Protein AF-A0A6N9R1B4-F1 (afdb_monomer)

Secondary structure (DSSP, 8-state):
--SSSTTHHHHSSSSSTT----PPPTT-EEPP--STT-TTSPPPEE-HHHHHTT--HHHHTTTTS-SSTT-S---HHHHHTT-GGGGTTTTTSS----GGGHHHHS---

Solvent-accessible surface area (backbone atoms only — not comparable to full-atom values): 7057 Å² total; per-residue (Å²): 140,67,77,74,60,64,62,60,67,64,66,69,73,72,74,74,80,74,77,70,74,81,65,79,58,95,72,50,42,73,50,87,70,86,63,90,87,40,87,89,50,54,42,41,42,48,64,44,65,78,48,55,76,80,43,59,70,70,78,42,40,67,88,60,36,59,103,44,92,85,69,62,95,79,47,73,66,48,25,70,73,39,36,62,71,12,66,38,25,63,60,77,80,35,71,44,76,44,83,93,40,44,70,79,35,35,35,83,130

Foldseek 3Di:
DPVVVVVVVVVVPPPPPPPPPPDLPPPKDFADDDDPPDPVFATFIDRVVVVVVPDDPVVCPPPQHDPDHPPDPDDVVVLCVQGRVVVQLVVPNHPHPDPVCRCVTRDDD

Nearest PDB structures (foldseek):
  1rwj-assembly1_A  TM=9.345E-01  e=1.490E-07  Geobacter sulfurreducens
  3oue-assembly1_A  TM=9.255E-01  e=8.999E-07  Geobacter sulfurreducens
  3ov0-assembly1_A  TM=8.833E-01  e=1.116E-05  Geobacter sulfurreducens
  3ouq-assembly1_A  TM=8.025E-01  e=1.384E-04  Geobacter sulfurreducens
  1gyo-assembly1_B  TM=4.250E-01  e=6.727E-01  Megalodesulfovibrio gigas

Radius of gyration: 21.48 Å; Cα contacts (8 Å, |Δi|>4): 101; chains: 1; bounding box: 39×69×39 Å

Sequence (109 aa):
MIRTLLHIALAACAGALFAAAVSAEVGDIAFKRDGPGTDDVPAATFPHFVHRMQFKCYVCHEDIFVMKAGANAMTMDAIQDGKFCGACHNGKAAFQATFNSCPRCHRPL

pLDDT: mean 81.47, std 17.95, range [46.34, 98.12]

Mean predicted aligned error: 11.25 Å

Structure (mmCIF, N/CA/C/O backbone):
data_AF-A0A6N9R1B4-F1
#
_entry.id   AF-A0A6N9R1B4-F1
#
loop_
_atom_site.group_PDB
_atom_site.id
_atom_site.type_symbol
_atom_site.label_atom_id
_atom_site.label_alt_id
_atom_site.label_comp_id
_atom_site.label_asym_id
_atom_site.label_entity_id
_atom_site.label_seq_id
_atom_site.pdbx_PDB_ins_code
_atom_site.Cartn_x
_atom_site.Cartn_y
_atom_site.Cartn_z
_atom_site.occupancy
_atom_site.B_iso_or_equiv
_atom_site.auth_seq_id
_atom_site.auth_comp_id
_atom_site.auth_asym_id
_atom_site.auth_atom_id
_atom_site.pdbx_PDB_model_num
ATOM 1 N N . MET A 1 1 ? 25.104 57.807 18.381 1.00 55.28 1 MET A N 1
ATOM 2 C CA . MET A 1 1 ? 25.227 56.754 17.346 1.00 55.28 1 MET A CA 1
ATOM 3 C C . MET A 1 1 ? 25.509 55.356 17.932 1.00 55.28 1 MET A C 1
ATOM 5 O O . MET A 1 1 ? 26.078 54.527 17.245 1.00 55.28 1 MET A O 1
ATOM 9 N N . ILE A 1 2 ? 25.091 55.060 19.177 1.00 54.62 2 ILE A N 1
ATOM 10 C CA . ILE A 1 2 ? 25.346 53.758 19.845 1.00 54.62 2 ILE A CA 1
ATOM 11 C C . ILE A 1 2 ? 24.031 53.021 20.201 1.00 54.62 2 ILE A C 1
ATOM 13 O O . ILE A 1 2 ? 24.019 51.809 20.365 1.00 54.62 2 ILE A O 1
ATOM 17 N N . ARG A 1 3 ? 22.881 53.719 20.238 1.00 54.59 3 ARG A N 1
ATOM 18 C CA . ARG A 1 3 ? 21.567 53.134 20.600 1.00 54.59 3 ARG A CA 1
ATOM 19 C C . ARG A 1 3 ? 20.834 52.450 19.434 1.00 54.59 3 ARG A C 1
ATOM 21 O O . ARG A 1 3 ? 19.981 51.600 19.670 1.00 54.59 3 ARG A O 1
ATOM 28 N N . THR A 1 4 ? 21.189 52.755 18.187 1.00 51.00 4 THR A N 1
ATOM 29 C CA . THR A 1 4 ? 20.637 52.097 16.987 1.00 51.00 4 THR A CA 1
ATOM 30 C C . THR A 1 4 ? 21.314 50.765 16.656 1.00 51.00 4 THR A C 1
ATOM 32 O O . THR A 1 4 ? 20.735 49.967 15.933 1.00 51.00 4 THR A O 1
ATOM 35 N N . LEU A 1 5 ? 22.490 50.477 17.226 1.00 50.97 5 LEU A N 1
ATOM 36 C CA . LEU A 1 5 ? 23.212 49.216 16.997 1.00 50.97 5 LEU A CA 1
ATOM 37 C C . LEU A 1 5 ? 22.700 48.061 17.876 1.00 50.97 5 LEU A C 1
ATOM 39 O O . LEU A 1 5 ? 22.833 46.902 17.498 1.00 50.97 5 LEU A O 1
ATOM 43 N N . LEU A 1 6 ? 22.046 48.358 19.007 1.00 46.34 6 LEU A N 1
ATOM 44 C CA . LEU A 1 6 ? 21.538 47.328 19.925 1.00 46.34 6 LEU A CA 1
ATOM 45 C C . LEU A 1 6 ? 20.226 46.672 19.448 1.00 46.34 6 LEU A C 1
ATOM 47 O O . LEU A 1 6 ? 19.913 45.559 19.853 1.00 46.34 6 LEU A O 1
ATOM 51 N N . HIS A 1 7 ? 19.477 47.327 18.556 1.00 46.38 7 HIS A N 1
ATOM 52 C CA . HIS A 1 7 ? 18.211 46.796 18.029 1.00 46.38 7 HIS A CA 1
ATOM 53 C C . HIS A 1 7 ? 18.411 45.883 16.811 1.00 46.38 7 HIS A C 1
ATOM 55 O O . HIS A 1 7 ? 17.554 45.059 16.510 1.00 46.38 7 HIS A O 1
ATOM 61 N N . ILE A 1 8 ? 19.553 45.998 16.127 1.00 49.38 8 ILE A N 1
ATOM 62 C CA . ILE A 1 8 ? 19.872 45.174 14.952 1.00 49.38 8 ILE A CA 1
ATOM 63 C C . ILE A 1 8 ? 20.389 43.793 15.389 1.00 49.38 8 ILE A C 1
ATOM 65 O O . ILE A 1 8 ? 20.155 42.799 14.708 1.00 49.38 8 ILE A O 1
ATOM 69 N N . ALA A 1 9 ? 21.009 43.700 16.569 1.00 49.25 9 ALA A N 1
ATOM 70 C CA . ALA A 1 9 ? 21.526 42.441 17.102 1.00 49.25 9 ALA A CA 1
ATOM 71 C C . ALA A 1 9 ? 20.437 41.482 17.630 1.00 49.25 9 ALA A C 1
ATOM 73 O O . ALA A 1 9 ? 20.676 40.280 17.692 1.00 49.25 9 ALA A O 1
ATOM 74 N N . LEU A 1 10 ? 19.240 41.973 17.982 1.00 49.06 10 LEU A N 1
ATOM 75 C CA . LEU A 1 10 ? 18.175 41.124 18.541 1.00 49.06 10 LEU A CA 1
ATOM 76 C C . LEU A 1 10 ? 17.238 40.527 17.474 1.00 49.06 10 LEU A C 1
ATOM 78 O O . LEU A 1 10 ? 16.589 39.516 17.724 1.00 49.06 10 LEU A O 1
ATOM 82 N N . ALA A 1 11 ? 17.190 41.104 16.270 1.00 51.00 11 ALA A N 1
ATOM 83 C CA . ALA A 1 11 ? 16.301 40.641 15.200 1.00 51.00 11 ALA A CA 1
ATOM 84 C C . ALA A 1 11 ? 16.869 39.466 14.377 1.00 51.00 11 ALA A C 1
ATOM 86 O O . ALA A 1 11 ? 16.118 38.788 13.681 1.00 51.00 11 ALA A O 1
ATOM 87 N N . ALA A 1 12 ? 18.175 39.192 14.461 1.00 48.94 12 ALA A N 1
ATOM 88 C CA . ALA A 1 12 ? 18.826 38.174 13.631 1.00 48.94 12 ALA A CA 1
ATOM 89 C C . ALA A 1 12 ? 18.777 36.744 14.209 1.00 48.94 12 ALA A C 1
ATOM 91 O O . ALA A 1 12 ? 18.981 35.787 13.468 1.00 48.94 12 ALA A O 1
ATOM 92 N N . CYS A 1 13 ? 18.468 36.566 15.500 1.00 49.56 13 CYS A N 1
ATOM 93 C CA . CYS A 1 13 ? 18.438 35.233 16.127 1.00 49.56 13 CYS A CA 1
ATOM 94 C C . CYS A 1 13 ? 17.050 34.571 16.159 1.00 49.56 13 CYS A C 1
ATOM 96 O O . CYS A 1 13 ? 16.958 33.383 16.455 1.00 49.56 13 CYS A O 1
ATOM 98 N N . ALA A 1 14 ? 15.969 35.290 15.841 1.00 54.12 14 ALA A N 1
ATOM 99 C CA . ALA A 1 14 ? 14.614 34.731 15.913 1.00 54.12 14 ALA A CA 1
ATOM 100 C C . ALA A 1 14 ? 14.197 33.926 14.663 1.00 54.12 14 ALA A C 1
ATOM 102 O O . ALA A 1 14 ? 13.221 33.184 14.711 1.00 54.12 14 ALA A O 1
ATOM 103 N N . GLY A 1 15 ? 14.920 34.051 13.543 1.00 50.56 15 GLY A N 1
ATOM 104 C CA . GLY A 1 15 ? 14.514 33.470 12.254 1.00 50.56 15 GLY A CA 1
ATOM 105 C C . GLY A 1 15 ? 14.985 32.038 11.978 1.00 50.56 15 GLY A C 1
ATOM 106 O O . GLY A 1 15 ? 14.484 31.409 11.052 1.00 50.56 15 GLY A O 1
ATOM 107 N N . ALA A 1 16 ? 15.931 31.500 12.753 1.00 53.50 16 ALA A N 1
ATOM 108 C CA . ALA A 1 16 ? 16.585 30.223 12.434 1.00 53.50 16 ALA A CA 1
ATOM 109 C C . ALA A 1 16 ? 15.951 28.984 13.101 1.00 53.50 16 ALA A C 1
ATOM 111 O O . ALA A 1 16 ? 16.439 27.873 12.918 1.00 53.50 16 ALA A O 1
ATOM 112 N N . LEU A 1 17 ? 14.869 29.143 13.870 1.00 52.81 17 LEU A N 1
ATOM 113 C CA . LEU A 1 17 ? 14.302 28.066 14.698 1.00 52.81 17 LE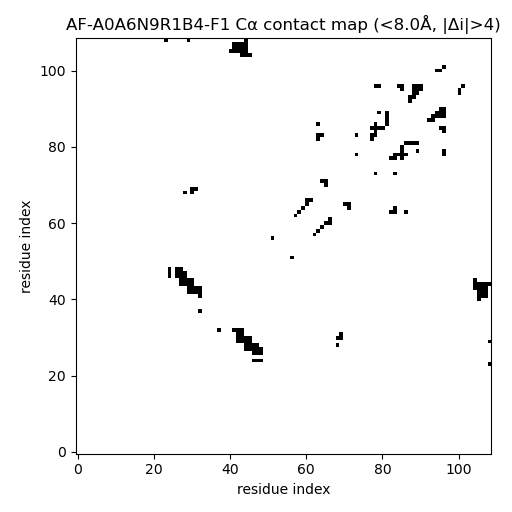U A CA 1
ATOM 114 C C . LEU A 1 17 ? 13.189 27.233 14.037 1.00 52.81 17 LEU A C 1
ATOM 116 O O . LEU A 1 17 ? 12.711 26.291 14.658 1.00 52.81 17 LEU A O 1
ATOM 120 N N . PHE A 1 18 ? 12.795 27.518 12.790 1.00 52.34 18 PHE A N 1
ATOM 121 C CA . PHE A 1 18 ? 11.708 26.785 12.113 1.00 52.34 18 PHE A CA 1
ATOM 122 C C . PHE A 1 18 ? 12.123 25.963 10.888 1.00 52.34 18 PHE A C 1
ATOM 124 O O . PHE A 1 18 ? 11.260 25.466 10.170 1.00 52.34 18 PHE A O 1
ATOM 131 N N . ALA A 1 19 ? 13.416 25.709 10.678 1.00 56.44 19 ALA A N 1
ATOM 132 C CA . ALA A 1 19 ? 13.827 24.592 9.829 1.00 56.44 19 ALA A CA 1
ATOM 133 C C . ALA A 1 19 ? 13.767 23.291 10.647 1.00 56.44 19 ALA A C 1
ATOM 135 O O . ALA A 1 19 ? 14.785 22.655 10.914 1.00 56.44 19 ALA A O 1
ATOM 136 N N . ALA A 1 20 ? 12.565 22.904 11.081 1.00 54.53 20 ALA A N 1
ATOM 137 C CA . ALA A 1 20 ? 12.326 21.520 11.449 1.00 54.53 20 ALA A CA 1
ATOM 138 C C . ALA A 1 20 ? 12.478 20.714 10.158 1.00 54.53 20 ALA A C 1
ATOM 140 O O . ALA A 1 20 ? 11.551 20.619 9.355 1.00 54.53 20 ALA A O 1
ATOM 141 N N . ALA A 1 21 ? 13.677 20.183 9.926 1.00 53.16 21 ALA A N 1
ATOM 142 C CA . ALA A 1 21 ? 13.837 19.054 9.038 1.00 53.16 21 ALA A CA 1
ATOM 143 C C . ALA A 1 21 ? 12.875 17.984 9.564 1.00 53.16 21 ALA A C 1
ATOM 145 O O . ALA A 1 21 ? 13.102 17.419 10.638 1.00 53.16 21 ALA A O 1
ATOM 146 N N . VAL A 1 22 ? 11.763 17.779 8.851 1.00 55.75 22 VAL A N 1
ATOM 147 C CA . VAL A 1 22 ? 10.921 16.593 8.985 1.00 55.75 22 VAL A CA 1
ATOM 148 C C . VAL A 1 22 ? 11.853 15.431 8.690 1.00 55.75 22 VAL A C 1
ATOM 150 O O . VAL A 1 22 ? 12.121 15.080 7.547 1.00 55.75 22 VAL A O 1
ATOM 153 N N . SER A 1 23 ? 12.475 14.922 9.746 1.00 56.50 23 SER A N 1
ATOM 154 C CA . SER A 1 23 ? 13.206 13.675 9.680 1.00 56.50 23 SER A CA 1
ATOM 155 C C . SER A 1 23 ? 12.141 12.642 9.365 1.00 56.50 23 SER A C 1
ATOM 157 O O . SER A 1 23 ? 11.198 12.511 10.147 1.00 56.50 23 SER A O 1
ATOM 159 N N . ALA A 1 24 ? 12.253 11.965 8.220 1.00 54.47 24 ALA A N 1
ATOM 160 C CA . ALA A 1 24 ? 11.513 10.732 8.009 1.00 54.47 24 ALA A CA 1
ATOM 161 C C . ALA A 1 24 ? 11.737 9.885 9.265 1.00 54.47 24 ALA A C 1
ATOM 163 O O . ALA A 1 24 ? 12.876 9.616 9.661 1.00 54.47 24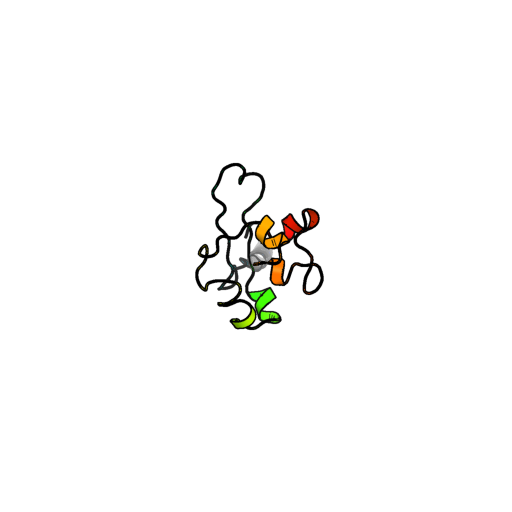 ALA A O 1
ATOM 164 N N . GLU A 1 25 ? 10.657 9.610 9.980 1.00 58.06 25 GLU A N 1
ATOM 165 C CA . GLU A 1 25 ? 10.713 8.870 11.226 1.00 58.06 25 GLU A CA 1
ATOM 166 C C . GLU A 1 25 ? 11.375 7.513 10.976 1.00 58.06 25 GLU A C 1
ATOM 168 O O . GLU A 1 25 ? 11.148 6.877 9.944 1.00 58.06 25 GLU A O 1
ATOM 173 N N . VAL A 1 26 ? 12.254 7.091 11.891 1.00 62.44 26 VAL A N 1
ATOM 174 C CA . VAL A 1 26 ? 12.972 5.813 11.780 1.00 62.44 26 VAL A CA 1
ATOM 175 C C . VAL A 1 26 ? 11.961 4.698 11.502 1.00 62.44 26 VAL A C 1
ATOM 177 O O . VAL A 1 26 ? 11.168 4.336 12.372 1.00 62.44 26 VAL A O 1
ATOM 180 N N . GLY A 1 27 ? 11.998 4.168 10.279 1.00 74.25 27 GLY A N 1
ATOM 181 C CA . GLY A 1 27 ? 11.135 3.083 9.826 1.00 74.25 27 GLY A CA 1
ATOM 182 C C . GLY A 1 27 ? 10.385 3.353 8.524 1.00 74.25 27 GLY A C 1
ATOM 183 O O . GLY A 1 27 ? 10.021 2.383 7.870 1.00 74.25 27 GLY A O 1
ATOM 184 N N . ASP A 1 28 ? 10.160 4.598 8.105 1.00 86.06 28 ASP A N 1
ATOM 185 C CA . ASP A 1 28 ? 9.394 4.867 6.879 1.00 86.06 28 ASP A CA 1
ATOM 186 C C . ASP A 1 28 ? 10.036 4.253 5.629 1.00 86.06 28 ASP A C 1
ATOM 188 O O . ASP A 1 28 ? 11.250 4.311 5.427 1.00 86.06 28 ASP A O 1
ATOM 192 N N . ILE A 1 29 ? 9.203 3.641 4.784 1.00 89.94 29 ILE A N 1
ATOM 193 C CA . ILE A 1 29 ? 9.653 2.940 3.580 1.00 89.94 29 ILE A CA 1
ATOM 194 C C . ILE A 1 29 ? 9.277 3.765 2.359 1.00 89.94 29 ILE A C 1
ATOM 196 O O . ILE A 1 29 ? 8.109 3.822 1.978 1.00 89.94 29 ILE A O 1
ATOM 200 N N . ALA A 1 30 ? 10.274 4.349 1.699 1.00 88.38 30 ALA A N 1
ATOM 201 C CA . ALA A 1 30 ? 10.133 4.755 0.308 1.00 88.38 30 ALA A CA 1
ATOM 202 C C . ALA A 1 30 ? 10.312 3.519 -0.573 1.00 88.38 30 ALA A C 1
ATOM 204 O O . ALA A 1 30 ? 11.372 2.885 -0.575 1.00 88.38 30 ALA A O 1
ATOM 205 N N . PHE A 1 31 ? 9.269 3.151 -1.309 1.00 88.38 31 PHE A N 1
ATOM 206 C CA . PHE A 1 31 ? 9.378 2.065 -2.269 1.00 88.38 31 PHE A CA 1
ATOM 207 C C . PHE A 1 31 ? 10.235 2.505 -3.450 1.00 88.38 31 PHE A C 1
ATOM 209 O O . PHE A 1 31 ? 10.203 3.656 -3.871 1.00 88.38 31 PHE A O 1
ATOM 216 N N . LYS A 1 32 ? 10.991 1.574 -4.025 1.00 83.50 32 LYS A N 1
ATOM 217 C CA . LYS A 1 32 ? 11.643 1.819 -5.307 1.00 83.50 32 LYS A CA 1
ATOM 218 C C . LYS A 1 32 ? 10.656 1.485 -6.419 1.00 83.50 32 LYS A C 1
ATOM 220 O O . LYS A 1 32 ? 10.005 0.442 -6.371 1.00 83.50 32 LYS A O 1
ATOM 225 N N . ARG A 1 33 ? 10.536 2.367 -7.405 1.00 77.81 33 ARG A N 1
ATOM 226 C CA . ARG A 1 33 ? 9.707 2.150 -8.590 1.00 77.81 33 ARG A CA 1
ATOM 227 C C . ARG A 1 33 ? 10.615 2.294 -9.806 1.00 77.81 33 ARG A C 1
ATOM 229 O O . ARG A 1 33 ? 10.829 3.400 -10.278 1.00 77.81 33 ARG A O 1
ATOM 236 N N . ASP A 1 34 ? 11.166 1.171 -10.257 1.00 70.75 34 ASP A N 1
ATOM 237 C CA . ASP A 1 34 ? 11.983 1.103 -11.469 1.00 70.75 34 ASP A CA 1
ATOM 238 C C . ASP A 1 34 ? 11.182 0.398 -12.565 1.00 70.75 34 ASP A C 1
ATOM 240 O O . ASP A 1 34 ? 10.695 -0.715 -12.357 1.00 70.75 34 ASP A O 1
ATOM 244 N N . GLY A 1 35 ? 11.034 1.025 -13.728 1.00 66.75 35 GLY A N 1
ATOM 245 C CA . GLY A 1 35 ? 10.388 0.408 -14.883 1.00 66.75 35 GLY A CA 1
ATOM 246 C C . GLY A 1 35 ? 9.940 1.426 -15.934 1.00 66.75 35 GLY A C 1
ATOM 247 O O . GLY A 1 35 ? 9.990 2.627 -15.698 1.00 66.75 35 GLY A O 1
ATOM 248 N N . PRO A 1 36 ? 9.494 0.979 -17.115 1.00 59.69 36 PRO A N 1
ATOM 249 C CA . PRO A 1 36 ? 8.901 1.870 -18.109 1.00 59.69 36 PRO A CA 1
ATOM 250 C C . PRO A 1 36 ? 7.622 2.533 -17.562 1.00 59.69 36 PRO A C 1
ATOM 252 O O . PRO A 1 36 ? 6.795 1.856 -16.951 1.00 59.69 36 PRO A O 1
ATOM 255 N N . GLY A 1 37 ? 7.433 3.838 -17.793 1.00 64.94 37 GLY A N 1
ATOM 256 C CA . GLY A 1 37 ? 6.216 4.557 -17.377 1.00 64.94 37 GLY A CA 1
ATOM 257 C C . GLY A 1 37 ? 6.126 4.842 -15.872 1.00 64.94 37 GLY A C 1
ATOM 258 O O . GLY A 1 37 ? 5.034 4.935 -15.304 1.00 64.94 37 GLY A O 1
ATOM 259 N N . THR A 1 38 ? 7.266 4.924 -15.185 1.00 68.06 38 THR A N 1
ATOM 260 C CA . THR A 1 38 ? 7.327 5.263 -13.755 1.00 68.06 38 THR A CA 1
ATOM 261 C C . THR A 1 38 ? 7.513 6.752 -13.489 1.00 68.06 38 THR A C 1
ATOM 263 O O . THR A 1 38 ? 7.380 7.160 -12.342 1.00 68.06 38 THR A O 1
ATOM 266 N N . ASP A 1 39 ? 7.766 7.548 -14.527 1.00 71.69 39 ASP A N 1
ATOM 267 C CA . ASP A 1 39 ? 8.111 8.970 -14.407 1.00 71.69 39 ASP A CA 1
ATOM 268 C C . ASP A 1 39 ? 6.899 9.847 -14.048 1.00 71.69 39 ASP A C 1
ATOM 270 O O . ASP A 1 39 ? 7.043 10.865 -13.376 1.00 71.69 39 ASP A O 1
ATOM 274 N N . ASP A 1 40 ? 5.691 9.417 -14.428 1.00 80.88 40 ASP A N 1
ATOM 275 C CA . ASP A 1 40 ? 4.457 10.190 -14.228 1.00 80.88 40 ASP A CA 1
ATOM 276 C C . ASP A 1 40 ? 3.847 10.026 -12.827 1.00 80.88 40 ASP A C 1
ATOM 278 O O . ASP A 1 40 ? 3.018 10.832 -12.400 1.00 80.88 40 ASP A O 1
ATOM 282 N N . VAL A 1 41 ? 4.224 8.966 -12.103 1.00 82.62 41 VAL A N 1
ATOM 283 C CA . VAL A 1 41 ? 3.683 8.653 -10.775 1.00 82.62 41 VAL A CA 1
ATOM 284 C C . VAL A 1 41 ? 4.840 8.447 -9.803 1.00 82.62 41 VAL A C 1
ATOM 286 O O . VAL A 1 41 ? 5.557 7.450 -9.937 1.00 82.62 41 VAL A O 1
ATOM 289 N N . PRO A 1 42 ? 4.998 9.325 -8.790 1.00 87.00 42 PRO A N 1
ATOM 290 C CA . PRO A 1 42 ? 6.047 9.188 -7.791 1.00 87.00 42 PRO A CA 1
ATOM 291 C C . PRO A 1 42 ? 6.036 7.812 -7.131 1.00 87.00 42 PRO A C 1
ATOM 293 O O . PRO A 1 42 ? 5.008 7.130 -7.049 1.00 87.00 42 PRO A O 1
ATOM 296 N N . ALA A 1 43 ? 7.183 7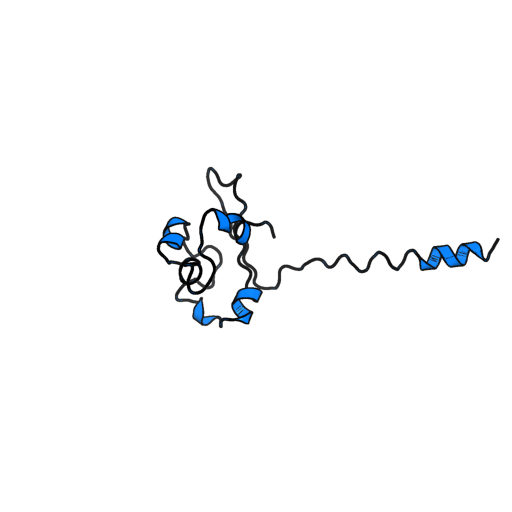.409 -6.600 1.00 88.56 43 ALA A N 1
ATOM 297 C CA . ALA A 1 43 ? 7.239 6.222 -5.772 1.00 88.56 43 ALA A CA 1
ATOM 298 C C . ALA A 1 43 ? 6.265 6.318 -4.584 1.00 88.56 43 ALA A C 1
ATOM 300 O O . ALA A 1 43 ? 5.990 7.399 -4.058 1.00 88.56 43 ALA A O 1
ATOM 301 N N . ALA A 1 44 ? 5.722 5.170 -4.178 1.00 92.12 44 ALA A N 1
ATOM 302 C CA . ALA A 1 44 ? 4.895 5.114 -2.986 1.00 92.12 44 ALA A CA 1
ATOM 303 C C . ALA A 1 44 ? 5.764 5.224 -1.728 1.00 92.12 44 ALA A C 1
ATOM 305 O O . ALA A 1 44 ? 6.880 4.703 -1.686 1.00 92.12 44 ALA A O 1
ATOM 306 N N . THR A 1 45 ? 5.208 5.829 -0.687 1.00 92.69 45 THR A N 1
ATOM 307 C CA . THR A 1 45 ? 5.825 5.923 0.635 1.00 92.69 45 THR A CA 1
ATOM 308 C C . THR A 1 45 ? 4.897 5.295 1.668 1.00 92.69 45 THR A C 1
ATOM 310 O O . THR A 1 45 ? 3.703 5.602 1.711 1.00 92.69 45 THR A O 1
ATOM 313 N N . PHE A 1 46 ? 5.436 4.412 2.505 1.00 94.25 46 PHE A N 1
ATOM 314 C CA . PHE A 1 46 ? 4.740 3.816 3.638 1.00 94.25 46 PHE A CA 1
ATOM 315 C C . PHE A 1 46 ? 5.244 4.420 4.957 1.00 94.25 46 PHE A C 1
ATOM 317 O O . PHE A 1 46 ? 6.379 4.139 5.353 1.00 94.25 46 PHE A O 1
ATOM 324 N N . PRO A 1 47 ? 4.405 5.214 5.646 1.00 93.19 47 PRO A N 1
ATOM 325 C CA . PRO A 1 47 ? 4.738 5.760 6.952 1.00 93.19 47 PRO A CA 1
ATOM 326 C C . PRO A 1 47 ? 4.464 4.748 8.069 1.00 93.19 47 PRO A C 1
ATOM 328 O O . PRO A 1 47 ? 3.307 4.408 8.334 1.00 93.19 47 PRO A O 1
ATOM 331 N N . HIS A 1 48 ? 5.492 4.264 8.763 1.00 93.56 48 HIS A N 1
ATOM 332 C CA . HIS A 1 48 ? 5.306 3.289 9.839 1.00 93.56 48 HIS A CA 1
ATOM 333 C C . HIS A 1 48 ? 4.578 3.894 11.037 1.00 93.56 48 HIS A C 1
ATOM 335 O O . HIS A 1 48 ? 3.790 3.190 11.670 1.00 93.56 48 HIS A O 1
ATOM 341 N N . PHE A 1 49 ? 4.806 5.170 11.361 1.00 91.50 49 PHE A N 1
ATOM 342 C CA . PHE A 1 49 ? 4.242 5.797 12.560 1.00 91.50 49 PHE A CA 1
ATOM 343 C C . PHE A 1 49 ? 2.721 5.797 12.581 1.00 91.50 49 PHE A C 1
ATOM 345 O O . PHE A 1 49 ? 2.108 5.357 13.554 1.00 91.50 49 PHE A O 1
ATOM 352 N N . VAL A 1 50 ? 2.094 6.225 11.486 1.00 91.94 50 VAL A N 1
ATOM 353 C CA . VAL A 1 50 ? 0.630 6.295 11.431 1.00 91.94 50 VAL A CA 1
ATOM 354 C C . VAL A 1 50 ? -0.014 4.918 11.549 1.00 91.94 50 VAL A C 1
ATOM 356 O O . VAL A 1 50 ? -1.077 4.792 12.151 1.00 91.94 50 VAL A O 1
ATOM 359 N N . HIS A 1 51 ? 0.667 3.875 11.070 1.00 94.69 51 HIS A N 1
ATOM 360 C CA . HIS A 1 51 ? 0.200 2.500 11.201 1.00 94.69 51 HIS A CA 1
ATOM 361 C C . HIS A 1 51 ? 0.465 1.942 12.607 1.00 94.69 51 HIS A C 1
ATOM 363 O O . HIS A 1 51 ? -0.432 1.343 13.196 1.00 94.69 51 HIS A O 1
ATOM 369 N N . ARG A 1 52 ? 1.638 2.189 13.212 1.00 93.25 52 ARG A N 1
ATOM 370 C CA . ARG A 1 52 ? 1.965 1.715 14.578 1.00 93.25 52 ARG A CA 1
ATOM 371 C C . ARG A 1 52 ? 1.180 2.417 15.687 1.00 93.25 52 ARG A C 1
ATOM 373 O O . ARG A 1 52 ? 1.138 1.913 16.807 1.00 93.25 52 ARG A O 1
ATOM 380 N N . MET A 1 53 ? 0.582 3.578 15.404 1.00 93.06 53 MET A N 1
ATOM 381 C CA . MET A 1 53 ? -0.351 4.226 16.330 1.00 93.06 53 MET A CA 1
ATOM 382 C C . MET A 1 53 ? -1.612 3.378 16.551 1.00 93.06 53 MET A C 1
ATOM 384 O O . MET A 1 53 ? -2.219 3.467 17.614 1.00 93.06 53 MET A O 1
ATOM 388 N N . GLN A 1 54 ? -1.990 2.547 15.575 1.00 93.06 54 GLN A N 1
ATOM 389 C CA . GLN A 1 54 ? -3.213 1.740 15.612 1.00 93.06 54 GLN A CA 1
ATOM 390 C C . GLN A 1 54 ? -2.932 0.235 15.688 1.00 93.06 54 GLN A C 1
ATOM 392 O O . GLN A 1 54 ? -3.680 -0.501 16.328 1.00 93.06 54 GLN A O 1
ATOM 397 N N . PHE A 1 55 ? -1.840 -0.227 15.081 1.00 95.12 55 PHE A N 1
ATOM 398 C CA . PHE A 1 55 ? -1.543 -1.643 14.899 1.00 95.12 55 PHE A CA 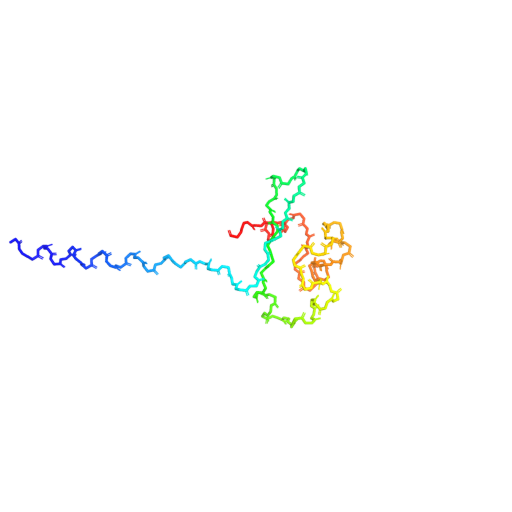1
ATOM 399 C C . PHE A 1 55 ? -0.189 -2.035 15.495 1.00 95.12 55 PHE A C 1
ATOM 401 O O . PHE A 1 55 ? 0.717 -1.221 15.669 1.00 95.12 55 PHE A O 1
ATOM 408 N N . LYS A 1 56 ? -0.047 -3.318 15.834 1.00 95.44 56 LYS A N 1
ATOM 409 C CA . LYS A 1 56 ? 1.225 -3.911 16.270 1.00 95.44 56 LYS A CA 1
ATOM 410 C C . LYS A 1 56 ? 1.938 -4.545 15.079 1.00 95.44 56 LYS A C 1
ATOM 412 O O . LYS A 1 56 ? 1.300 -4.871 14.086 1.00 95.44 56 LYS A O 1
ATOM 417 N N . CYS A 1 57 ? 3.248 -4.763 15.202 1.00 94.38 57 CYS A N 1
ATOM 418 C CA . CYS A 1 57 ? 4.088 -5.263 14.108 1.00 94.38 57 CYS A CA 1
ATOM 419 C C . CYS A 1 57 ? 3.543 -6.553 13.475 1.00 94.38 57 CYS A C 1
ATOM 421 O O . CYS A 1 57 ? 3.543 -6.672 12.254 1.00 94.38 57 CYS A O 1
ATOM 423 N N . TYR A 1 58 ? 3.017 -7.468 14.299 1.00 95.75 58 TYR A N 1
ATOM 424 C CA . TYR A 1 58 ? 2.505 -8.765 13.848 1.00 95.75 58 TYR A CA 1
ATOM 425 C C . TYR A 1 58 ? 1.242 -8.678 12.978 1.00 95.75 58 TYR A C 1
ATOM 427 O O . TYR A 1 58 ? 0.887 -9.643 12.318 1.00 95.75 58 TYR A O 1
ATOM 435 N N . VAL A 1 59 ? 0.543 -7.536 12.975 1.00 96.56 59 VAL A N 1
ATOM 436 C CA . VAL A 1 59 ? -0.624 -7.330 12.101 1.00 96.56 59 VAL A CA 1
ATOM 437 C C . VAL A 1 59 ? -0.188 -7.267 10.636 1.00 96.56 59 VAL A C 1
ATOM 439 O O . VAL A 1 59 ? -0.934 -7.668 9.750 1.00 96.56 59 VAL A O 1
ATOM 442 N N . CYS A 1 60 ? 1.022 -6.764 10.387 1.00 96.56 60 CYS A N 1
ATOM 443 C CA . CYS A 1 60 ? 1.578 -6.632 9.045 1.00 96.56 60 CYS A CA 1
ATOM 444 C C . CYS A 1 60 ? 2.613 -7.719 8.741 1.00 96.56 60 CYS A C 1
ATOM 446 O O . CYS A 1 60 ? 2.700 -8.174 7.602 1.00 96.56 60 CYS A O 1
ATOM 448 N N . HIS A 1 61 ? 3.408 -8.112 9.737 1.00 96.38 61 HIS A N 1
ATOM 449 C CA . HIS A 1 61 ? 4.569 -8.972 9.551 1.00 96.38 61 HIS A CA 1
ATOM 450 C C . HIS A 1 61 ? 4.431 -10.315 10.283 1.00 96.38 61 HIS A C 1
ATOM 452 O O . HIS A 1 61 ? 4.089 -10.340 11.457 1.00 96.38 61 HIS A O 1
ATOM 458 N N . GLU A 1 62 ? 4.753 -11.453 9.676 1.00 94.19 62 GLU A N 1
ATOM 459 C CA . GLU A 1 62 ? 5.251 -11.622 8.298 1.00 94.19 62 GLU A CA 1
ATOM 460 C C . GLU A 1 62 ? 4.152 -11.997 7.291 1.00 94.19 62 GLU A C 1
ATOM 462 O O . GLU A 1 62 ? 4.434 -12.198 6.114 1.00 94.19 62 GLU A O 1
ATOM 467 N N . ASP A 1 63 ? 2.894 -12.029 7.739 1.00 94.06 63 ASP A N 1
ATOM 468 C CA . ASP A 1 63 ? 1.764 -12.525 6.948 1.00 94.06 63 ASP A CA 1
ATOM 469 C C . ASP A 1 63 ? 1.477 -11.677 5.698 1.00 94.06 63 ASP A C 1
ATOM 471 O O . ASP A 1 63 ? 1.228 -12.215 4.619 1.00 94.06 63 ASP A O 1
ATOM 475 N N . ILE A 1 64 ? 1.504 -10.345 5.827 1.00 96.81 64 ILE A N 1
ATOM 476 C CA . ILE A 1 64 ? 1.202 -9.422 4.719 1.00 96.81 64 ILE A CA 1
ATOM 477 C C . ILE A 1 64 ? 2.496 -8.942 4.055 1.00 96.81 64 ILE A C 1
ATOM 479 O O . ILE A 1 64 ? 2.580 -8.848 2.826 1.00 96.81 64 ILE A O 1
ATOM 483 N N . PHE A 1 65 ? 3.512 -8.631 4.859 1.00 96.81 65 PHE A N 1
ATOM 484 C CA . PHE A 1 65 ? 4.783 -8.083 4.406 1.00 96.81 65 PHE A CA 1
ATOM 485 C C . PHE A 1 65 ? 5.967 -8.844 4.989 1.00 96.81 65 PHE A C 1
ATOM 487 O O . PHE A 1 65 ? 6.027 -9.106 6.187 1.00 96.81 65 PHE A O 1
ATOM 494 N N . VAL A 1 66 ? 6.971 -9.114 4.157 1.00 95.25 66 VAL A N 1
ATOM 495 C CA . VAL A 1 66 ? 8.270 -9.598 4.626 1.00 9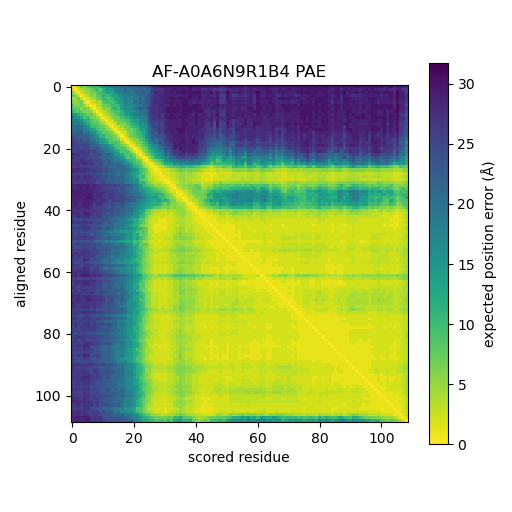5.25 66 VAL A CA 1
ATOM 496 C C . VAL A 1 66 ? 8.994 -8.439 5.315 1.00 95.25 66 VAL A C 1
ATOM 498 O O . VAL A 1 66 ? 8.925 -7.298 4.852 1.00 95.25 66 VAL A O 1
ATOM 501 N N . MET A 1 67 ? 9.728 -8.713 6.398 1.00 92.62 67 MET A N 1
ATOM 502 C CA . MET A 1 67 ? 10.572 -7.734 7.111 1.00 92.62 67 MET A CA 1
ATOM 503 C C . MET A 1 67 ? 11.836 -7.343 6.309 1.00 92.62 67 MET A C 1
ATOM 505 O O . MET A 1 67 ? 12.955 -7.333 6.817 1.00 92.62 67 MET A O 1
ATOM 509 N N . LYS A 1 68 ? 11.670 -7.045 5.017 1.00 91.00 68 LYS A N 1
ATOM 510 C CA . LYS A 1 68 ? 12.718 -6.640 4.079 1.00 91.00 68 LYS A CA 1
ATOM 511 C C . LYS A 1 68 ? 12.110 -5.774 2.974 1.00 91.00 68 LYS A C 1
ATOM 513 O O . LYS A 1 68 ? 11.294 -6.246 2.183 1.00 91.00 68 LYS A O 1
ATOM 518 N N . ALA A 1 69 ? 12.538 -4.515 2.888 1.00 89.12 69 ALA A N 1
ATOM 519 C CA . ALA A 1 69 ? 12.073 -3.593 1.853 1.00 89.12 69 ALA A CA 1
ATOM 520 C C . ALA A 1 69 ? 12.314 -4.168 0.444 1.00 89.12 69 ALA A C 1
ATOM 522 O O . ALA A 1 69 ? 13.388 -4.696 0.151 1.00 89.12 69 ALA A O 1
ATOM 523 N N . GLY A 1 70 ? 11.295 -4.088 -0.416 1.00 88.12 70 GLY A N 1
ATOM 524 C CA . GLY A 1 70 ? 11.346 -4.602 -1.788 1.00 88.12 70 GLY A CA 1
ATOM 525 C C . GLY A 1 70 ? 11.265 -6.128 -1.933 1.00 88.12 70 GLY A C 1
ATOM 526 O O . GLY A 1 70 ? 11.358 -6.617 -3.052 1.00 88.12 70 GLY A O 1
ATOM 527 N N . ALA A 1 71 ? 11.086 -6.895 -0.848 1.00 91.81 71 ALA A N 1
ATOM 528 C CA . ALA A 1 71 ? 10.956 -8.355 -0.936 1.00 91.81 71 ALA A CA 1
ATOM 529 C C . ALA A 1 71 ? 9.567 -8.824 -1.407 1.00 91.81 71 ALA A C 1
ATOM 531 O O . ALA A 1 71 ? 9.437 -9.919 -1.950 1.00 91.81 71 ALA A O 1
ATOM 532 N N . ASN A 1 72 ? 8.534 -8.000 -1.228 1.00 92.50 72 ASN A N 1
ATOM 533 C CA . ASN A 1 72 ? 7.186 -8.288 -1.705 1.00 92.50 72 ASN A CA 1
ATOM 534 C C . ASN A 1 72 ? 7.033 -7.872 -3.174 1.00 92.50 72 ASN A C 1
ATOM 536 O O . ASN A 1 72 ? 7.208 -6.699 -3.508 1.00 92.50 72 ASN A O 1
ATOM 540 N N . ALA A 1 73 ? 6.619 -8.805 -4.036 1.00 90.00 73 ALA A N 1
ATOM 541 C CA . ALA A 1 73 ? 6.225 -8.515 -5.416 1.00 90.00 73 ALA A CA 1
ATOM 542 C 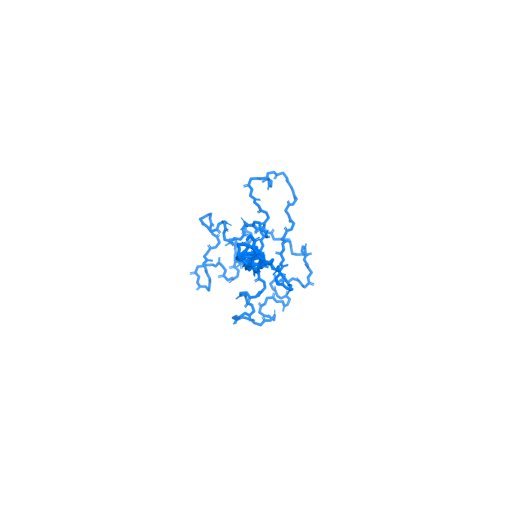C . ALA A 1 73 ? 4.826 -7.870 -5.451 1.00 90.00 73 ALA A C 1
ATOM 544 O O . ALA A 1 73 ? 3.819 -8.517 -5.740 1.00 90.00 73 ALA A O 1
ATOM 545 N N . MET A 1 74 ? 4.762 -6.594 -5.076 1.00 91.62 74 MET A N 1
ATOM 546 C CA . MET A 1 74 ? 3.521 -5.835 -4.955 1.00 91.62 74 MET A CA 1
ATOM 547 C C . MET A 1 74 ? 3.165 -5.121 -6.262 1.00 91.62 74 MET A C 1
ATOM 549 O O . MET A 1 74 ? 3.981 -4.399 -6.830 1.00 91.62 74 MET A O 1
ATOM 553 N N . THR A 1 75 ? 1.916 -5.276 -6.701 1.00 92.62 75 THR A N 1
ATOM 554 C CA . THR A 1 75 ? 1.328 -4.553 -7.838 1.00 92.62 75 THR A CA 1
ATOM 555 C C . THR A 1 75 ? 0.025 -3.879 -7.415 1.00 92.62 75 THR A C 1
ATOM 557 O O . THR A 1 75 ? -0.596 -4.281 -6.429 1.00 92.62 75 THR A O 1
ATOM 560 N N . MET A 1 76 ? -0.415 -2.862 -8.162 1.00 92.81 76 MET A N 1
ATOM 561 C CA . MET A 1 76 ? -1.719 -2.234 -7.911 1.00 92.81 76 MET A CA 1
ATOM 562 C C . MET A 1 76 ? -2.886 -3.198 -8.141 1.00 92.81 76 MET A C 1
ATOM 564 O O . MET A 1 76 ? -3.891 -3.085 -7.446 1.00 92.81 76 MET A O 1
ATOM 568 N N . ASP A 1 77 ? -2.749 -4.162 -9.052 1.00 94.62 77 ASP A N 1
ATOM 569 C CA . ASP A 1 77 ? -3.759 -5.205 -9.266 1.00 94.62 77 ASP A CA 1
ATOM 570 C C . ASP A 1 77 ? -3.868 -6.109 -8.035 1.00 94.62 77 ASP A C 1
ATOM 572 O O . ASP A 1 77 ? -4.952 -6.307 -7.500 1.00 94.62 77 ASP A O 1
ATOM 576 N N . ALA A 1 78 ? -2.733 -6.551 -7.479 1.00 96.31 78 ALA A N 1
ATOM 577 C CA . ALA A 1 78 ? -2.732 -7.330 -6.245 1.00 96.31 78 ALA A CA 1
ATOM 578 C C . ALA A 1 78 ? -3.314 -6.542 -5.056 1.00 96.31 78 ALA A C 1
ATOM 580 O O . ALA A 1 78 ? -3.981 -7.122 -4.201 1.00 96.31 78 ALA A O 1
ATOM 581 N N . ILE A 1 79 ? -3.080 -5.226 -4.999 1.00 97.25 79 ILE A N 1
ATOM 582 C CA . ILE A 1 79 ? -3.690 -4.341 -3.996 1.00 97.25 79 ILE A CA 1
ATOM 583 C C . ILE A 1 79 ? -5.211 -4.269 -4.184 1.00 97.25 79 ILE A C 1
ATOM 585 O O . ILE A 1 79 ? -5.946 -4.349 -3.202 1.00 97.25 79 ILE A O 1
ATOM 589 N N . GLN A 1 80 ? -5.699 -4.151 -5.418 1.00 95.75 80 GLN A N 1
ATOM 590 C CA . GLN A 1 80 ? -7.137 -4.169 -5.705 1.00 95.75 80 GLN A CA 1
ATOM 591 C C . GLN A 1 80 ? -7.780 -5.518 -5.351 1.00 95.75 80 GLN A C 1
ATOM 593 O O . GLN A 1 80 ? -8.898 -5.537 -4.839 1.00 95.75 80 GLN A O 1
ATOM 598 N N . ASP A 1 81 ? -7.037 -6.617 -5.495 1.00 96.81 81 ASP A N 1
ATOM 599 C CA . ASP A 1 81 ? -7.435 -7.967 -5.075 1.00 96.81 81 ASP A CA 1
ATOM 600 C C . ASP A 1 81 ? -7.367 -8.194 -3.548 1.00 96.81 81 ASP A C 1
ATOM 602 O O . ASP A 1 81 ? -7.558 -9.311 -3.064 1.00 96.81 81 ASP A O 1
ATOM 606 N N . GLY A 1 82 ? -7.078 -7.153 -2.761 1.00 96.88 82 GLY A N 1
ATOM 607 C CA . GLY A 1 82 ? -7.065 -7.214 -1.298 1.00 96.88 82 GLY A CA 1
ATOM 608 C C . GLY A 1 82 ? -5.758 -7.719 -0.682 1.00 96.88 82 GLY A C 1
ATOM 609 O O . GLY A 1 82 ? -5.720 -7.999 0.515 1.00 96.88 82 GLY A O 1
ATOM 610 N N . LYS A 1 83 ? -4.672 -7.824 -1.455 1.00 97.75 83 LYS A N 1
ATOM 611 C CA . LYS A 1 83 ? -3.338 -8.176 -0.941 1.00 97.75 83 LYS A CA 1
ATOM 612 C C . LYS A 1 83 ? -2.562 -6.924 -0.532 1.00 97.75 83 LYS A C 1
ATOM 614 O O . LYS A 1 83 ? -2.870 -5.812 -0.960 1.00 97.75 83 LYS A O 1
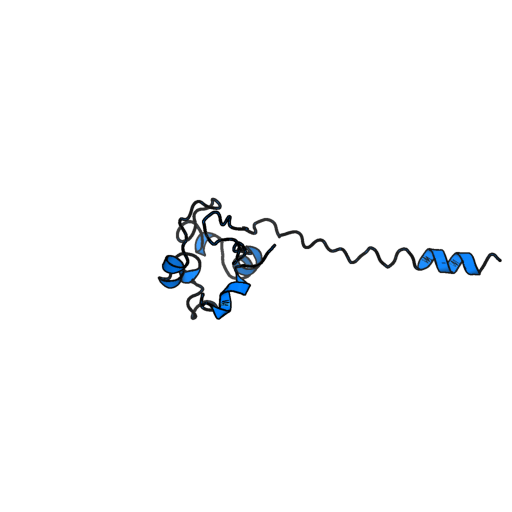ATOM 619 N N . PHE A 1 84 ? -1.509 -7.105 0.264 1.00 97.25 84 PHE A N 1
ATOM 620 C CA . PHE A 1 84 ? -0.606 -6.025 0.680 1.00 97.25 84 PHE A CA 1
ATOM 621 C C . PHE A 1 84 ? -1.374 -4.850 1.313 1.00 97.25 84 PHE A C 1
ATOM 623 O O . PHE A 1 84 ? -2.150 -5.047 2.245 1.00 97.25 84 PHE A O 1
ATOM 630 N N . CYS A 1 85 ? -1.222 -3.633 0.779 1.00 97.44 85 CYS A N 1
ATOM 631 C CA . CYS A 1 85 ? -1.962 -2.445 1.202 1.00 97.44 85 CYS A CA 1
ATOM 632 C C . CYS A 1 85 ? -3.484 -2.665 1.167 1.00 97.44 85 CYS A C 1
ATOM 634 O O . CYS A 1 85 ? -4.203 -2.162 2.028 1.00 97.44 85 CYS A O 1
ATOM 636 N N . GLY A 1 86 ? -3.967 -3.440 0.192 1.00 97.88 86 GLY A N 1
ATOM 637 C CA . GLY A 1 86 ? -5.379 -3.748 -0.024 1.00 97.88 86 GLY A CA 1
ATOM 638 C C . GLY A 1 86 ? -6.027 -4.568 1.086 1.00 97.88 86 GLY A C 1
ATOM 639 O O . GLY A 1 86 ? -7.249 -4.539 1.213 1.00 97.88 86 GLY A O 1
ATOM 640 N N . ALA A 1 87 ? -5.239 -5.232 1.940 1.00 97.81 87 ALA A N 1
ATOM 641 C CA . ALA A 1 87 ? -5.767 -5.954 3.097 1.00 97.81 87 ALA A CA 1
ATOM 642 C C . ALA A 1 87 ? -6.554 -5.016 4.032 1.00 97.81 87 ALA A C 1
ATOM 644 O O . ALA A 1 87 ? -7.573 -5.409 4.603 1.00 97.81 87 ALA A O 1
ATOM 645 N N . CYS A 1 88 ? -6.127 -3.749 4.114 1.00 98.12 88 CYS A N 1
ATOM 646 C CA . CYS A 1 88 ? -6.774 -2.709 4.914 1.00 98.12 88 CYS A CA 1
ATOM 647 C C . CYS A 1 88 ? -7.354 -1.569 4.062 1.00 98.12 88 CYS A C 1
ATOM 649 O O . CYS A 1 88 ? -8.445 -1.079 4.355 1.00 98.12 88 CYS A O 1
ATOM 651 N N . HIS A 1 89 ? -6.673 -1.154 2.990 1.00 98.06 89 HIS A N 1
ATOM 652 C CA . HIS A 1 89 ? -7.117 -0.095 2.073 1.00 98.06 89 HIS A CA 1
ATOM 653 C C . HIS A 1 89 ? -8.188 -0.584 1.086 1.00 98.06 89 HIS A C 1
ATOM 655 O O . HIS A 1 89 ? -8.062 -0.459 -0.132 1.00 98.06 89 HIS A O 1
ATOM 661 N N . ASN A 1 90 ? -9.270 -1.131 1.640 1.00 96.94 90 ASN A N 1
ATOM 662 C CA . ASN A 1 90 ? -10.382 -1.782 0.945 1.00 96.94 90 ASN A CA 1
ATOM 663 C C . ASN A 1 90 ? -11.721 -1.036 1.097 1.00 96.94 90 ASN A C 1
ATOM 665 O O . ASN A 1 90 ? -12.764 -1.556 0.711 1.00 96.94 90 ASN A O 1
ATOM 669 N N . GLY A 1 91 ? -11.714 0.160 1.694 1.00 97.06 91 GLY A N 1
ATOM 670 C CA . GLY A 1 91 ? -12.923 0.949 1.949 1.00 97.06 91 GLY A CA 1
ATOM 671 C C . GLY A 1 91 ? -13.691 0.546 3.210 1.00 97.06 91 GLY A C 1
ATOM 672 O O . GLY A 1 91 ? -14.702 1.171 3.515 1.00 97.06 91 GLY A O 1
ATOM 673 N N . LYS A 1 92 ? -13.223 -0.467 3.953 1.00 96.12 92 LYS A N 1
ATOM 674 C CA . LYS A 1 92 ? -13.814 -0.902 5.228 1.00 96.12 92 LYS A CA 1
ATOM 675 C C . LYS A 1 92 ? -12.920 -0.552 6.412 1.00 96.12 92 LYS A C 1
ATOM 677 O O . LYS A 1 92 ? -13.363 0.138 7.321 1.00 96.12 92 LYS A O 1
ATOM 682 N N . ALA A 1 93 ? -11.672 -1.025 6.402 1.00 95.00 93 ALA A N 1
ATOM 683 C CA . ALA A 1 93 ? -10.727 -0.776 7.496 1.00 95.00 93 ALA A CA 1
ATOM 684 C C . ALA A 1 93 ? -10.000 0.569 7.336 1.00 95.00 93 ALA A C 1
ATOM 686 O O . ALA A 1 93 ? -9.759 1.276 8.311 1.00 95.00 93 ALA A O 1
ATOM 687 N N . ALA A 1 94 ? -9.684 0.938 6.097 1.00 96.81 94 ALA A N 1
ATOM 688 C CA . ALA A 1 94 ? -9.120 2.226 5.724 1.00 96.81 94 ALA A CA 1
ATOM 689 C C . ALA A 1 94 ? -9.708 2.694 4.385 1.00 96.81 94 ALA A C 1
ATOM 691 O O . ALA A 1 94 ? -10.473 1.976 3.733 1.00 96.81 94 ALA A O 1
ATOM 692 N N . PHE A 1 95 ? -9.340 3.905 3.956 1.00 97.19 95 PHE A N 1
ATOM 693 C CA . PHE A 1 95 ? -9.727 4.412 2.638 1.00 97.19 95 PHE A CA 1
ATOM 694 C C . PHE A 1 95 ? -9.328 3.420 1.537 1.00 97.19 95 PHE A C 1
ATOM 696 O O . PHE A 1 95 ? -8.263 2.807 1.610 1.00 97.19 95 PHE A O 1
ATOM 703 N N . GLN A 1 96 ? -10.174 3.271 0.522 1.00 97.44 96 GLN A N 1
ATOM 704 C CA . GLN A 1 96 ? -9.923 2.334 -0.568 1.00 97.44 96 GLN A CA 1
ATOM 705 C C . GLN A 1 96 ? -8.809 2.835 -1.496 1.00 97.44 96 GLN A C 1
ATOM 707 O O . GLN A 1 96 ? -8.809 4.010 -1.876 1.00 97.44 96 GLN A O 1
ATOM 712 N N . ALA A 1 97 ? -7.905 1.937 -1.898 1.00 96.19 97 ALA A N 1
ATOM 713 C CA . ALA A 1 97 ? -6.860 2.197 -2.887 1.00 96.19 97 ALA A CA 1
ATOM 714 C C . ALA A 1 97 ? -7.453 2.315 -4.308 1.00 96.19 97 ALA A C 1
ATOM 716 O O . ALA A 1 97 ? -7.467 1.371 -5.090 1.00 96.19 97 ALA A O 1
ATOM 717 N N . THR A 1 98 ? -7.982 3.495 -4.620 1.00 94.00 98 THR A N 1
ATOM 718 C CA . THR A 1 98 ? -8.566 3.879 -5.918 1.00 94.00 98 THR A CA 1
ATOM 719 C C . THR A 1 98 ? -7.710 4.937 -6.615 1.00 94.00 98 THR A C 1
ATOM 721 O O . THR A 1 98 ? -6.837 5.541 -5.986 1.00 94.00 98 THR A O 1
ATOM 724 N N . PHE A 1 99 ? -8.006 5.246 -7.883 1.00 91.50 99 PHE A N 1
ATOM 725 C CA . PHE A 1 99 ? -7.307 6.300 -8.634 1.00 91.50 99 PHE A CA 1
ATOM 726 C C . PHE A 1 99 ? -7.323 7.666 -7.917 1.00 91.50 99 PHE A C 1
ATOM 728 O O . PHE A 1 99 ? -6.313 8.361 -7.847 1.00 91.50 99 PHE A O 1
ATOM 735 N N . ASN A 1 100 ? -8.437 8.010 -7.266 1.00 93.19 100 ASN A N 1
ATOM 736 C CA . ASN A 1 100 ? -8.567 9.258 -6.502 1.00 93.19 100 ASN A CA 1
ATOM 737 C C . ASN A 1 100 ? -7.693 9.292 -5.237 1.00 93.19 100 ASN A C 1
ATOM 739 O O . ASN A 1 100 ? -7.477 10.351 -4.653 1.00 93.19 100 ASN A O 1
ATOM 743 N N . 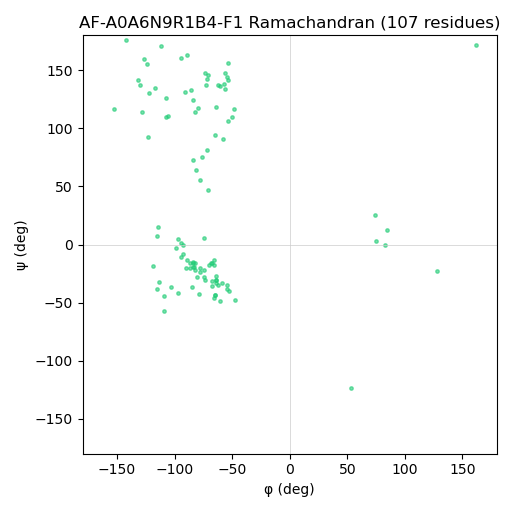SER A 1 101 ? -7.200 8.137 -4.790 1.00 94.88 101 SER A N 1
ATOM 744 C CA . SER A 1 101 ? -6.342 8.010 -3.612 1.00 94.88 101 SER A CA 1
ATOM 745 C C . SER A 1 101 ? -4.852 7.913 -3.944 1.00 94.88 101 SER A C 1
ATOM 747 O O . SER A 1 101 ? -4.050 7.921 -3.012 1.00 94.88 101 SER A O 1
ATOM 749 N N . CYS A 1 102 ? -4.464 7.882 -5.229 1.00 92.94 102 CYS A N 1
ATOM 750 C CA . CYS A 1 102 ? -3.062 7.781 -5.652 1.00 92.94 102 CYS A CA 1
ATOM 751 C C . CYS A 1 102 ? -2.133 8.765 -4.914 1.00 92.94 102 CYS A C 1
ATOM 753 O O . CYS A 1 102 ? -1.140 8.298 -4.348 1.00 92.94 102 CYS A O 1
ATOM 755 N N . PRO A 1 103 ? -2.459 10.074 -4.787 1.00 92.94 103 PRO A N 1
ATOM 756 C CA . PRO A 1 103 ? -1.574 11.042 -4.128 1.00 92.94 103 PRO A CA 1
ATOM 757 C C . PRO A 1 103 ? -1.369 10.797 -2.626 1.00 92.94 103 PRO A C 1
ATOM 759 O O . PRO A 1 103 ? -0.491 11.395 -2.012 1.00 92.94 103 PRO A O 1
ATOM 762 N N . ARG A 1 104 ? -2.182 9.933 -1.999 1.00 94.06 104 AR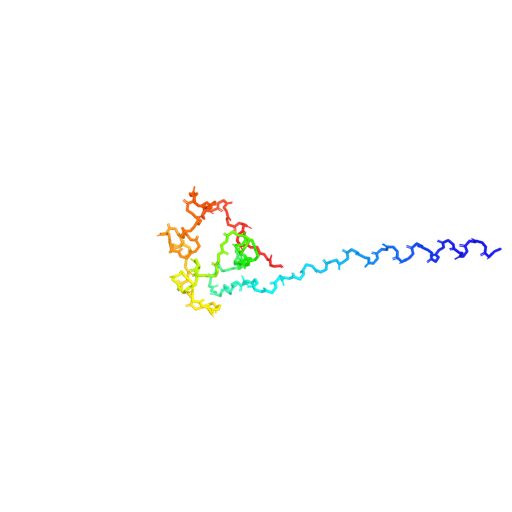G A N 1
ATOM 763 C CA . ARG A 1 104 ? -2.049 9.609 -0.571 1.00 94.06 104 ARG A CA 1
ATOM 764 C C . ARG A 1 104 ? -0.851 8.706 -0.298 1.00 94.06 104 ARG A C 1
ATOM 766 O O . ARG A 1 104 ? -0.285 8.789 0.788 1.00 94.06 104 ARG A O 1
ATOM 773 N N . CYS A 1 105 ? -0.492 7.865 -1.266 1.00 94.38 105 CYS A N 1
ATOM 774 C CA . CYS A 1 105 ? 0.617 6.918 -1.166 1.00 94.38 105 CYS A CA 1
ATOM 775 C C . CYS A 1 105 ? 1.782 7.337 -2.065 1.00 94.38 105 CYS A C 1
ATOM 777 O O . CYS A 1 105 ? 2.925 7.324 -1.623 1.00 94.38 105 CYS A O 1
ATOM 779 N N . HIS A 1 106 ? 1.490 7.734 -3.304 1.00 92.62 106 HIS A N 1
ATOM 780 C CA . HIS A 1 106 ? 2.465 8.157 -4.308 1.00 92.62 106 HIS A CA 1
ATOM 781 C C . HIS A 1 106 ? 2.827 9.624 -4.121 1.00 92.62 106 HIS A C 1
ATOM 783 O O . HIS A 1 106 ? 2.398 10.498 -4.876 1.00 92.62 106 HIS A O 1
ATOM 789 N N . ARG A 1 107 ? 3.593 9.884 -3.066 1.00 86.44 107 ARG A N 1
ATOM 790 C CA . ARG A 1 107 ? 4.081 11.212 -2.717 1.00 86.44 107 ARG A CA 1
ATOM 791 C C . ARG A 1 107 ? 5.583 11.153 -2.428 1.00 86.44 107 ARG A C 1
ATOM 793 O O . ARG A 1 107 ? 6.019 10.181 -1.800 1.00 86.44 107 ARG A O 1
ATOM 800 N N . PRO A 1 108 ? 6.353 12.170 -2.849 1.00 71.88 108 PRO A N 1
ATOM 801 C CA . PRO A 1 108 ? 7.736 12.322 -2.415 1.00 71.88 108 PRO A CA 1
ATOM 802 C C . PRO A 1 108 ? 7.818 12.334 -0.882 1.00 71.88 108 PRO A C 1
ATOM 804 O O . PRO A 1 108 ? 6.901 12.842 -0.224 1.00 71.88 108 PRO A O 1
ATOM 807 N N . LEU A 1 109 ? 8.889 11.748 -0.341 1.00 63.16 109 LEU A N 1
ATOM 808 C CA . LEU A 1 109 ? 9.314 12.010 1.036 1.00 63.16 109 LEU A CA 1
ATOM 809 C C . LEU A 1 109 ? 9.761 13.467 1.180 1.00 63.16 109 LEU A C 1
ATOM 811 O O . LEU A 1 109 ? 10.417 13.967 0.237 1.00 63.16 109 LEU A O 1
#